Protein AF-A0A8S1VDB3-F1 (afdb_monomer_lite)

Foldseek 3Di:
DDPVVVVVVLVPDPPNCPVVPPVPCVDDDDDLVNDAWDQDPVGIDRSVCVVVVCVVPDDPVPPDD

Structure (mmCIF, N/CA/C/O backbone):
data_AF-A0A8S1VDB3-F1
#
_entry.id   AF-A0A8S1VDB3-F1
#
loop_
_atom_site.group_PDB
_atom_site.id
_atom_site.type_symbol
_atom_site.label_atom_id
_atom_site.label_alt_id
_atom_site.label_comp_id
_atom_site.label_asym_id
_atom_site.label_entity_id
_atom_site.label_seq_id
_atom_site.pdbx_PDB_ins_code
_atom_site.Cartn_x
_atom_site.Cartn_y
_atom_site.Cartn_z
_atom_site.occupancy
_atom_site.B_iso_or_equiv
_atom_site.auth_seq_id
_atom_site.auth_comp_id
_atom_site.auth_asym_id
_atom_site.auth_atom_id
_atom_site.pdbx_PDB_model_num
ATOM 1 N N . MET A 1 1 ? 5.316 0.914 -43.206 1.00 55.78 1 MET A N 1
ATOM 2 C CA . MET A 1 1 ? 6.472 0.558 -42.363 1.00 55.78 1 MET A CA 1
ATOM 3 C C . MET A 1 1 ? 5.938 -0.251 -41.199 1.00 55.78 1 MET A C 1
ATOM 5 O O . MET A 1 1 ? 5.222 0.307 -40.378 1.00 55.78 1 MET A O 1
ATOM 9 N N . THR A 1 2 ? 6.143 -1.565 -41.204 1.00 78.25 2 THR A N 1
ATOM 10 C CA . THR A 1 2 ? 5.676 -2.452 -40.123 1.00 78.25 2 THR A CA 1
ATOM 11 C C . THR A 1 2 ? 6.674 -2.451 -38.963 1.00 78.25 2 THR A C 1
ATOM 13 O O . THR A 1 2 ? 7.839 -2.095 -39.153 1.00 78.25 2 THR A O 1
ATOM 16 N N . ILE A 1 3 ? 6.235 -2.846 -37.762 1.00 69.62 3 ILE A N 1
ATOM 17 C CA . ILE A 1 3 ? 7.111 -2.947 -36.578 1.00 69.62 3 ILE A CA 1
ATOM 18 C C . ILE A 1 3 ? 8.320 -3.847 -36.883 1.00 69.62 3 ILE A C 1
ATOM 20 O O . ILE A 1 3 ? 9.446 -3.491 -36.551 1.00 69.62 3 ILE A O 1
ATOM 24 N N . ASP A 1 4 ? 8.118 -4.933 -37.631 1.00 75.25 4 ASP A N 1
ATOM 25 C CA . ASP A 1 4 ? 9.193 -5.851 -38.029 1.00 75.25 4 ASP A CA 1
ATOM 26 C C . ASP A 1 4 ? 10.255 -5.187 -38.918 1.00 75.25 4 ASP A C 1
ATOM 28 O O . ASP A 1 4 ? 11.452 -5.436 -38.767 1.00 75.25 4 ASP A O 1
ATOM 32 N N . GLN A 1 5 ? 9.832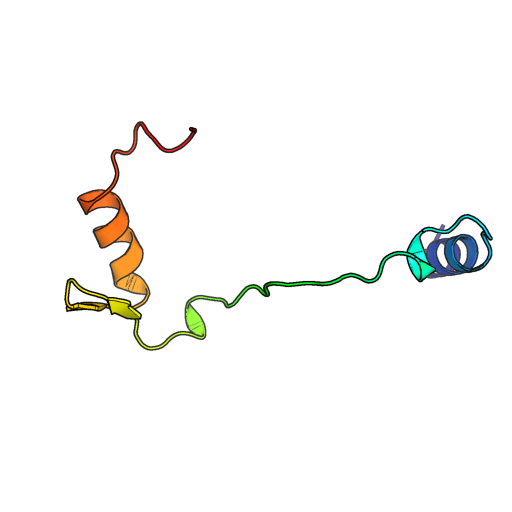 -4.294 -39.819 1.00 74.06 5 GLN A N 1
ATOM 33 C CA . GLN A 1 5 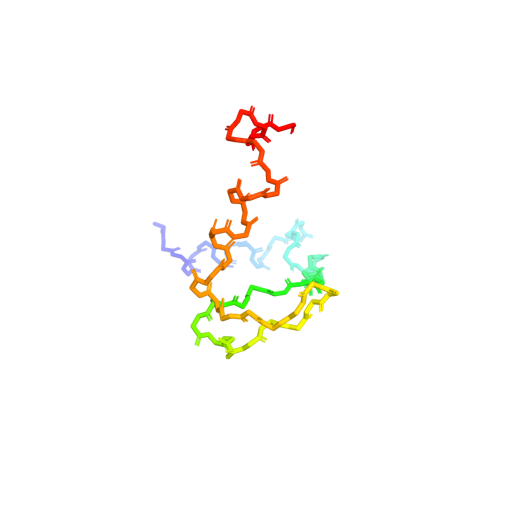? 10.748 -3.523 -40.665 1.00 74.06 5 GLN A CA 1
ATOM 34 C C . GLN A 1 5 ? 11.546 -2.506 -39.840 1.00 74.06 5 GLN A C 1
ATOM 36 O O . GLN A 1 5 ? 12.741 -2.334 -40.075 1.00 74.06 5 GLN A O 1
ATOM 41 N N . LEU A 1 6 ? 10.913 -1.873 -38.848 1.00 68.62 6 LEU A N 1
ATOM 42 C CA . LEU A 1 6 ? 11.573 -0.945 -37.927 1.00 68.62 6 LEU A CA 1
ATOM 43 C C . LEU A 1 6 ? 12.615 -1.671 -37.055 1.00 68.62 6 LEU A C 1
ATOM 45 O O . LEU A 1 6 ? 13.747 -1.209 -36.927 1.00 68.62 6 LEU A O 1
ATOM 49 N N . VAL A 1 7 ? 12.262 -2.841 -36.512 1.00 68.50 7 VAL A N 1
ATOM 50 C CA . VAL A 1 7 ? 13.151 -3.678 -35.689 1.00 68.50 7 VAL A CA 1
ATOM 51 C C . VAL A 1 7 ? 14.345 -4.186 -36.498 1.00 68.50 7 VAL A C 1
ATOM 53 O O . VAL A 1 7 ? 15.466 -4.204 -35.994 1.00 68.50 7 VAL A O 1
ATOM 56 N N . SER A 1 8 ? 14.134 -4.570 -37.761 1.00 69.75 8 SER A N 1
ATOM 57 C CA . SER A 1 8 ? 15.218 -4.994 -38.653 1.00 69.75 8 SER A CA 1
ATOM 58 C C . SER A 1 8 ? 16.181 -3.846 -38.986 1.00 69.75 8 SER A C 1
ATOM 60 O O . SER A 1 8 ? 17.394 -4.044 -38.971 1.00 69.75 8 SER A O 1
ATOM 62 N N . LEU A 1 9 ? 15.663 -2.634 -39.217 1.00 70.88 9 LEU A N 1
ATOM 63 C CA . LEU A 1 9 ? 16.477 -1.439 -39.474 1.00 70.88 9 LEU A CA 1
ATOM 64 C C . LEU A 1 9 ? 17.323 -1.033 -38.267 1.00 70.88 9 LEU A C 1
ATOM 66 O O . LEU A 1 9 ? 18.495 -0.694 -38.417 1.00 70.88 9 LEU A O 1
ATOM 70 N N . LEU A 1 10 ? 16.741 -1.096 -37.071 1.00 63.78 10 LEU A N 1
ATOM 71 C CA . LEU A 1 10 ? 17.434 -0.757 -35.836 1.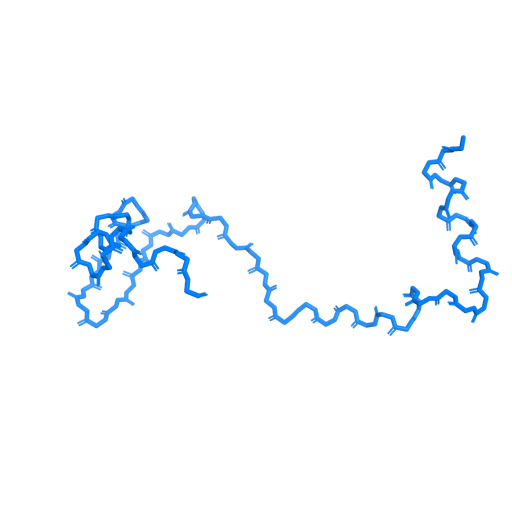00 63.78 10 LEU A CA 1
ATOM 72 C C . LEU A 1 10 ? 18.560 -1.750 -35.506 1.00 63.78 10 LEU A C 1
ATOM 74 O O . LEU A 1 10 ? 19.624 -1.328 -35.068 1.00 63.78 10 LEU A O 1
ATOM 78 N N . ARG A 1 11 ? 18.371 -3.045 -35.789 1.00 64.50 11 ARG A N 1
ATOM 79 C CA . ARG A 1 11 ? 19.366 -4.103 -35.532 1.00 64.50 11 ARG A CA 1
ATOM 80 C C . ARG A 1 11 ? 20.624 -4.000 -36.408 1.00 64.50 11 ARG A C 1
ATOM 82 O O . ARG A 1 11 ? 21.673 -4.504 -36.032 1.00 64.50 11 ARG A O 1
ATOM 89 N N . ASN A 1 12 ? 20.526 -3.349 -37.568 1.00 65.88 12 ASN A N 1
ATOM 90 C CA . ASN A 1 12 ? 21.623 -3.218 -38.537 1.00 65.88 12 ASN A CA 1
ATOM 91 C C . ASN A 1 12 ? 22.430 -1.917 -38.386 1.00 65.88 12 ASN A C 1
ATOM 93 O O . ASN A 1 12 ? 23.348 -1.670 -39.168 1.00 65.88 12 ASN A O 1
ATOM 97 N N . ASN A 1 13 ? 22.087 -1.058 -37.422 1.00 65.06 13 ASN A N 1
ATOM 98 C CA . ASN A 1 13 ? 22.791 0.199 -37.206 1.00 65.06 13 ASN A CA 1
ATOM 99 C C . ASN A 1 13 ? 23.944 -0.011 -36.195 1.00 65.06 13 ASN A C 1
ATOM 101 O O . ASN A 1 13 ? 23.671 -0.374 -35.050 1.00 65.06 13 ASN A O 1
ATOM 105 N N . PRO A 1 14 ? 25.218 0.237 -36.566 1.00 58.16 14 PRO A N 1
ATOM 106 C CA . PRO A 1 14 ? 26.371 0.089 -35.668 1.00 58.16 14 PRO A CA 1
ATOM 107 C C . PRO A 1 14 ? 26.417 1.144 -34.546 1.00 58.16 14 PRO A C 1
ATOM 109 O O . PRO A 1 14 ? 27.213 1.018 -33.622 1.00 58.16 14 PRO A O 1
ATOM 112 N N . TYR A 1 15 ? 25.558 2.166 -34.618 1.00 55.44 15 TYR A N 1
ATOM 113 C CA . TYR A 1 15 ? 25.275 3.126 -33.547 1.00 55.44 15 TYR A CA 1
ATOM 114 C C . TYR A 1 15 ? 23.934 2.851 -32.858 1.00 55.44 15 TYR A C 1
ATOM 116 O O . TYR A 1 15 ? 23.430 3.712 -32.136 1.00 55.44 15 TYR A O 1
ATOM 124 N N . SER A 1 16 ? 23.303 1.697 -33.103 1.00 54.50 16 SER A N 1
ATOM 125 C CA . SER A 1 16 ? 22.099 1.336 -32.365 1.00 54.50 16 SER A CA 1
ATOM 126 C C . SER A 1 16 ? 22.463 1.163 -30.897 1.00 54.50 16 SER A C 1
ATOM 128 O O . SER A 1 16 ? 23.200 0.270 -30.492 1.00 54.50 16 SER A O 1
ATOM 130 N N . THR A 1 17 ? 21.900 2.028 -30.070 1.00 53.91 17 THR A N 1
ATOM 131 C CA . THR A 1 17 ? 22.002 1.973 -28.612 1.00 53.91 17 THR A CA 1
ATOM 132 C C . THR A 1 17 ? 21.392 0.689 -28.034 1.00 53.91 17 THR A C 1
ATOM 134 O O . THR A 1 17 ? 21.438 0.484 -26.832 1.00 53.91 17 THR A O 1
ATOM 137 N N . ILE A 1 18 ? 20.812 -0.182 -28.864 1.00 51.88 18 ILE A N 1
ATOM 138 C CA . ILE A 1 18 ? 20.043 -1.364 -28.461 1.00 51.88 18 ILE A CA 1
ATOM 139 C C . ILE A 1 18 ? 20.942 -2.427 -27.827 1.00 51.88 18 ILE A C 1
ATOM 141 O O . ILE A 1 18 ? 20.540 -3.017 -26.831 1.00 51.88 18 ILE A O 1
ATOM 145 N N . ASP A 1 19 ? 22.173 -2.594 -28.317 1.00 51.84 19 ASP A N 1
ATOM 146 C CA . ASP A 1 19 ? 23.143 -3.523 -27.717 1.00 51.84 19 ASP A CA 1
ATOM 147 C C . ASP A 1 19 ? 23.939 -2.891 -26.555 1.00 51.84 19 ASP A C 1
ATOM 149 O O . ASP A 1 19 ? 24.578 -3.598 -25.779 1.00 51.84 19 ASP A O 1
ATOM 153 N N . GLN A 1 20 ? 23.897 -1.559 -26.401 1.00 48.44 20 GLN A N 1
ATOM 154 C CA . GLN A 1 20 ? 24.545 -0.827 -25.296 1.00 48.44 20 GLN A CA 1
ATOM 155 C C . GLN A 1 20 ? 23.591 -0.485 -24.148 1.00 48.44 20 GLN A C 1
ATOM 157 O O . GLN A 1 20 ? 24.025 -0.101 -23.061 1.00 48.44 20 GLN A O 1
ATOM 162 N N . MET A 1 21 ? 22.291 -0.651 -24.360 1.00 49.91 21 MET A N 1
ATOM 163 C CA . MET A 1 21 ? 21.284 -0.514 -23.330 1.00 49.91 21 MET A CA 1
ATOM 164 C C . MET A 1 21 ? 21.211 -1.848 -22.582 1.00 49.91 21 MET A C 1
ATOM 166 O O . MET A 1 21 ? 20.271 -2.622 -22.744 1.00 49.91 21 MET A O 1
ATOM 170 N N . SER A 1 22 ? 22.204 -2.119 -21.726 1.00 50.66 22 SER A N 1
ATOM 171 C CA . SER A 1 22 ? 21.939 -2.935 -20.539 1.00 50.66 22 SER A CA 1
ATOM 172 C C . SER A 1 22 ? 20.837 -2.203 -19.782 1.00 50.66 22 SER A C 1
ATOM 174 O O . SER A 1 22 ? 21.103 -1.295 -18.996 1.00 50.66 22 SER A O 1
ATOM 176 N N . ILE A 1 23 ? 19.589 -2.542 -20.104 1.00 57.44 23 ILE A N 1
ATOM 177 C CA . ILE A 1 23 ? 18.378 -2.166 -19.388 1.00 57.44 23 ILE A CA 1
ATOM 178 C C . ILE A 1 23 ? 18.509 -2.835 -18.020 1.00 57.44 23 ILE A C 1
ATOM 180 O O . ILE A 1 23 ? 17.992 -3.912 -17.750 1.00 57.44 23 ILE A O 1
ATOM 184 N N . GLY A 1 24 ? 19.321 -2.224 -17.161 1.00 52.69 24 GLY A N 1
ATOM 185 C CA . GLY A 1 24 ? 19.384 -2.533 -15.749 1.00 52.69 24 GLY A CA 1
ATOM 186 C C . GLY A 1 24 ? 18.101 -2.006 -15.138 1.00 52.69 24 GLY A C 1
ATOM 187 O O . GLY A 1 24 ? 18.098 -0.926 -14.559 1.00 52.69 24 GLY A O 1
ATOM 188 N N . ILE A 1 25 ? 16.994 -2.722 -15.339 1.00 65.19 25 ILE A N 1
ATOM 189 C CA . ILE A 1 25 ? 15.756 -2.473 -14.606 1.00 65.19 25 ILE A CA 1
ATOM 190 C C . ILE A 1 25 ? 16.066 -2.841 -13.162 1.00 65.19 25 ILE A C 1
ATOM 192 O O . ILE A 1 25 ? 16.124 -4.013 -12.806 1.00 65.19 25 ILE A O 1
ATOM 196 N N . ILE A 1 26 ? 16.356 -1.826 -12.351 1.00 83.12 26 ILE A N 1
ATOM 197 C CA . ILE A 1 26 ? 16.660 -2.009 -10.929 1.00 83.12 26 ILE A CA 1
ATOM 198 C C . ILE A 1 26 ? 15.370 -2.338 -10.157 1.00 83.12 26 ILE A C 1
ATOM 200 O O . ILE A 1 26 ? 15.419 -3.034 -9.147 1.00 83.12 26 ILE A O 1
ATOM 204 N N . PHE A 1 27 ? 14.217 -1.878 -10.655 1.00 82.75 27 PHE A N 1
ATOM 205 C CA . PHE A 1 27 ? 12.911 -2.037 -10.021 1.00 82.75 27 PHE A CA 1
ATOM 206 C C . PHE A 1 27 ? 11.839 -2.402 -11.041 1.00 82.75 27 PHE A C 1
ATOM 208 O O . PHE A 1 27 ? 11.810 -1.829 -12.127 1.00 82.75 27 PHE A O 1
ATOM 215 N N . ASP A 1 28 ? 10.938 -3.297 -10.650 1.00 89.25 28 ASP A N 1
ATOM 216 C CA . ASP A 1 28 ? 9.774 -3.689 -11.442 1.00 89.25 28 ASP A CA 1
ATOM 217 C C . ASP A 1 28 ? 8.479 -3.222 -10.766 1.00 89.25 28 ASP A C 1
ATOM 219 O O . ASP A 1 28 ? 8.428 -3.011 -9.549 1.00 89.25 28 ASP A O 1
ATOM 223 N N . TYR A 1 29 ? 7.431 -3.051 -11.563 1.00 92.75 29 TYR A N 1
ATOM 224 C CA . TYR A 1 29 ? 6.114 -2.683 -11.073 1.00 92.75 29 TYR A CA 1
ATOM 225 C C . TYR A 1 29 ? 5.357 -3.923 -10.595 1.00 92.75 29 TYR A C 1
ATOM 227 O O . TYR A 1 29 ? 5.198 -4.896 -11.330 1.00 92.75 29 TYR A O 1
ATOM 235 N N . VAL A 1 30 ? 4.827 -3.859 -9.373 1.00 93.31 30 VAL A N 1
ATOM 236 C CA . VAL A 1 30 ? 3.929 -4.883 -8.832 1.00 93.31 30 VAL A CA 1
ATOM 237 C C . VAL A 1 30 ? 2.537 -4.272 -8.660 1.00 93.31 30 VAL A C 1
ATOM 239 O O . VAL A 1 30 ? 2.388 -3.343 -7.860 1.00 93.31 30 VAL A O 1
ATOM 242 N N . PRO A 1 31 ? 1.516 -4.778 -9.376 1.00 95.12 31 PRO A N 1
ATOM 243 C CA . PRO A 1 31 ? 0.140 -4.334 -9.197 1.00 95.12 31 PRO A CA 1
ATOM 244 C C . PRO A 1 31 ? -0.376 -4.590 -7.768 1.00 95.12 31 PRO A C 1
ATOM 246 O O . PRO A 1 31 ? -0.014 -5.601 -7.155 1.00 95.12 31 PRO A O 1
ATOM 249 N N . PRO A 1 32 ? -1.249 -3.724 -7.222 1.00 93.56 32 PRO A N 1
ATOM 250 C CA . PRO A 1 32 ? -1.766 -3.865 -5.859 1.00 93.56 32 PRO A CA 1
ATOM 251 C C . PRO A 1 32 ? -2.588 -5.145 -5.645 1.00 93.56 32 PRO A C 1
ATOM 253 O O . PRO A 1 32 ? -2.590 -5.685 -4.542 1.00 93.56 32 PRO A O 1
ATOM 256 N N . GLU A 1 33 ? -3.240 -5.679 -6.681 1.00 95.50 33 GLU A N 1
ATOM 257 C CA . GLU A 1 33 ? -3.956 -6.960 -6.635 1.00 95.50 33 GLU A CA 1
ATOM 258 C C . GLU A 1 33 ? -3.042 -8.168 -6.372 1.00 95.50 33 GLU A C 1
ATOM 260 O O . GLU A 1 33 ? -3.518 -9.218 -5.939 1.00 95.50 33 GLU A O 1
ATOM 265 N N . CYS A 1 34 ? -1.731 -8.027 -6.588 1.00 96.75 34 CYS A N 1
ATOM 266 C CA . CYS A 1 34 ? -0.739 -9.049 -6.265 1.00 96.75 34 CYS A CA 1
ATOM 267 C C . CYS A 1 34 ? -0.256 -8.983 -4.806 1.00 96.75 34 CYS A C 1
ATOM 269 O O . CYS A 1 34 ? 0.542 -9.824 -4.391 1.00 96.75 34 CYS A O 1
ATOM 271 N N . ILE A 1 35 ? -0.713 -8.005 -4.018 1.00 95.94 35 ILE A N 1
ATOM 272 C CA . ILE A 1 35 ? -0.252 -7.763 -2.649 1.00 95.94 35 ILE A CA 1
ATOM 273 C C . ILE A 1 35 ? -1.381 -8.093 -1.673 1.00 95.94 35 ILE A C 1
ATOM 275 O O . ILE A 1 35 ? -2.489 -7.583 -1.780 1.00 95.94 35 ILE A 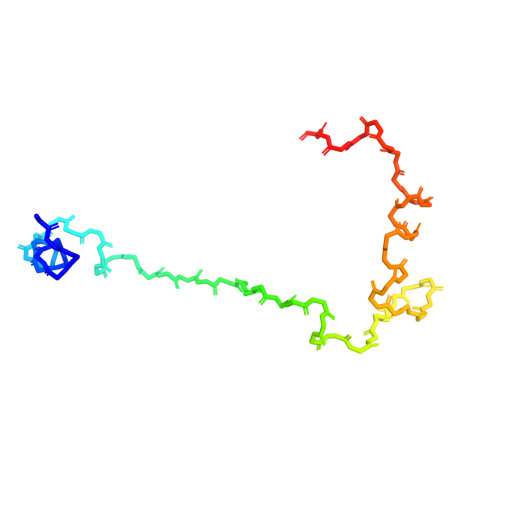O 1
ATOM 279 N N . SER A 1 36 ? -1.114 -8.950 -0.685 1.00 96.50 36 SER A N 1
ATOM 280 C CA . SER A 1 36 ? -2.126 -9.321 0.319 1.00 96.50 36 SER A CA 1
ATOM 281 C C . SER A 1 36 ? -2.126 -8.404 1.543 1.00 96.50 36 SER A C 1
ATOM 283 O O . SER A 1 36 ? -3.183 -8.161 2.123 1.00 96.50 36 SER A O 1
ATOM 285 N N . LEU A 1 37 ? -0.953 -7.917 1.960 1.00 96.62 37 LEU A N 1
ATOM 286 C CA . LEU A 1 37 ? -0.792 -7.150 3.192 1.00 96.62 37 LEU A CA 1
ATOM 287 C C . LEU A 1 37 ? 0.463 -6.271 3.153 1.00 96.62 37 LEU A C 1
ATOM 289 O O . LEU A 1 37 ? 1.532 -6.734 2.760 1.00 96.62 37 LEU A O 1
ATOM 293 N N . TYR A 1 38 ? 0.340 -5.045 3.653 1.00 96.69 38 TYR A N 1
ATOM 294 C CA . TYR A 1 38 ? 1.454 -4.161 3.980 1.00 96.69 38 TYR A CA 1
ATOM 295 C C . TYR A 1 38 ? 1.707 -4.177 5.490 1.00 96.69 38 TYR A C 1
ATOM 297 O O . TYR A 1 38 ? 0.779 -3.999 6.281 1.00 96.69 38 TYR A O 1
ATOM 305 N N . ILE A 1 39 ? 2.964 -4.368 5.893 1.00 96.38 39 ILE A N 1
ATOM 306 C CA . ILE A 1 39 ? 3.400 -4.273 7.292 1.00 96.38 39 ILE A CA 1
ATOM 307 C C . ILE A 1 39 ? 4.223 -2.996 7.433 1.00 96.38 39 ILE A C 1
ATOM 309 O O . ILE A 1 39 ? 5.267 -2.859 6.798 1.00 96.38 39 ILE A O 1
ATOM 313 N N . THR A 1 40 ? 3.755 -2.065 8.259 1.00 94.56 40 THR A N 1
ATOM 314 C CA . THR A 1 40 ? 4.408 -0.776 8.508 1.00 94.56 40 THR A CA 1
ATOM 315 C C . THR A 1 40 ? 4.680 -0.591 10.001 1.00 94.56 40 THR A C 1
ATOM 317 O O . THR A 1 40 ? 4.270 -1.394 10.840 1.00 94.56 40 THR A O 1
ATOM 320 N N . ASN A 1 41 ? 5.368 0.492 10.360 1.00 94.94 41 ASN A N 1
ATOM 321 C CA . ASN A 1 41 ? 5.570 0.882 11.757 1.00 94.94 41 ASN A CA 1
ATOM 322 C C . ASN A 1 41 ? 4.276 1.325 12.468 1.00 94.94 41 ASN A C 1
ATOM 324 O O . ASN A 1 41 ? 4.262 1.384 13.694 1.00 94.94 41 ASN A O 1
ATOM 328 N N . GLN A 1 42 ? 3.213 1.645 11.723 1.00 92.12 42 GLN A N 1
ATOM 329 C CA . GLN A 1 42 ? 1.910 2.045 12.271 1.00 92.12 42 GLN A CA 1
ATOM 330 C C . GLN A 1 42 ? 0.927 0.872 12.386 1.00 92.12 42 GLN A C 1
ATOM 332 O O . GLN A 1 42 ? -0.081 0.981 13.081 1.00 92.12 42 GLN A O 1
ATOM 337 N N . GLY A 1 43 ? 1.227 -0.262 11.749 1.00 93.00 43 GLY A N 1
ATOM 338 C CA . GLY A 1 43 ? 0.401 -1.458 11.822 1.00 93.00 43 GLY A CA 1
ATOM 339 C C . GLY A 1 43 ? 0.356 -2.242 10.517 1.00 93.00 43 GLY A C 1
ATOM 340 O O . GLY A 1 43 ? 1.277 -2.209 9.703 1.00 93.00 43 GLY A O 1
ATOM 341 N N . GLN A 1 44 ? -0.728 -2.993 10.355 1.00 96.38 44 GLN A N 1
ATOM 342 C CA . GLN A 1 44 ? -0.981 -3.852 9.204 1.00 96.38 44 GLN A CA 1
ATOM 343 C C . GLN A 1 44 ? -2.121 -3.275 8.368 1.00 96.38 44 GLN A C 1
ATOM 345 O O . GLN A 1 44 ? -3.163 -2.919 8.917 1.00 96.38 44 GLN A O 1
ATOM 350 N N . TYR A 1 45 ? -1.930 -3.217 7.052 1.00 96.50 45 TYR A N 1
ATOM 351 C CA . TYR A 1 45 ? -2.839 -2.535 6.134 1.00 96.50 45 TYR A CA 1
ATOM 352 C C . TYR A 1 45 ? -3.105 -3.368 4.885 1.00 96.50 45 TYR A C 1
ATOM 354 O O . TYR A 1 45 ? -2.200 -3.994 4.331 1.00 96.50 45 TYR A O 1
ATOM 362 N N . THR A 1 46 ? -4.352 -3.366 4.417 1.00 96.06 46 THR A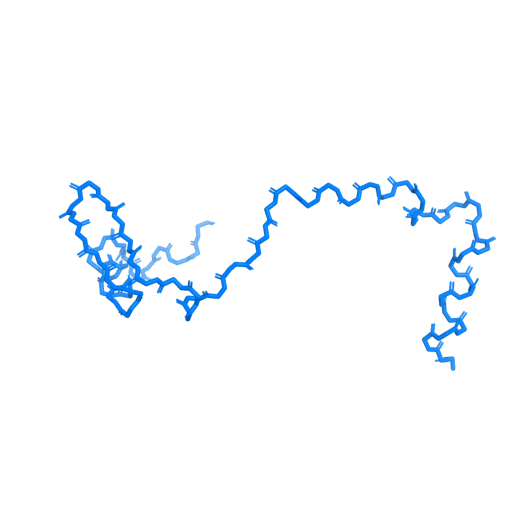 N 1
ATOM 363 C CA . THR A 1 46 ? -4.704 -3.968 3.126 1.00 96.06 46 THR A CA 1
ATOM 364 C C . THR A 1 46 ? -4.425 -2.975 1.991 1.00 96.06 46 THR A C 1
ATOM 366 O O . THR A 1 46 ? -4.438 -1.763 2.236 1.00 96.06 46 THR A O 1
ATOM 369 N N . PRO A 1 47 ? -4.234 -3.426 0.737 1.00 95.00 47 PRO A N 1
ATOM 370 C CA . PRO A 1 47 ? -4.036 -2.513 -0.391 1.00 95.00 47 PRO A CA 1
ATOM 371 C C . PRO A 1 47 ? -5.138 -1.466 -0.561 1.00 95.00 47 PRO A C 1
ATOM 373 O O . PRO A 1 47 ? -4.852 -0.332 -0.931 1.00 95.00 47 PRO A O 1
ATOM 376 N N . GLN A 1 48 ? -6.385 -1.799 -0.219 1.00 93.62 48 GLN A N 1
ATOM 377 C CA . GLN A 1 48 ? -7.505 -0.856 -0.295 1.00 93.62 48 GLN A CA 1
ATOM 378 C C . GLN A 1 48 ? -7.362 0.316 0.687 1.00 93.62 48 GLN A C 1
ATOM 380 O O . GLN A 1 48 ? -7.848 1.408 0.410 1.00 93.62 48 GLN A O 1
ATOM 385 N N . SER A 1 49 ? -6.699 0.107 1.828 1.00 94.50 49 SER A N 1
ATOM 386 C CA . SER A 1 49 ? -6.550 1.133 2.869 1.00 94.50 49 SER A CA 1
ATOM 387 C C . SER A 1 49 ? -5.444 2.158 2.586 1.00 94.50 49 SER A C 1
ATOM 389 O O . SER A 1 49 ? -5.382 3.182 3.262 1.00 94.50 49 SER A O 1
ATOM 391 N N . ILE A 1 50 ? -4.607 1.930 1.566 1.00 91.94 50 ILE A N 1
ATOM 392 C CA . ILE A 1 50 ? -3.484 2.816 1.222 1.00 91.94 50 ILE A CA 1
ATOM 393 C C . ILE A 1 50 ? -3.956 4.227 0.853 1.00 91.94 50 ILE A C 1
ATOM 395 O O . ILE A 1 50 ? -3.325 5.192 1.267 1.00 91.94 50 ILE A O 1
ATOM 399 N N . TYR A 1 51 ? -5.085 4.372 0.152 1.00 88.50 51 TYR A N 1
ATOM 400 C CA . TYR A 1 51 ? -5.629 5.699 -0.169 1.00 88.50 51 TYR A CA 1
ATOM 401 C C . TYR A 1 51 ? -6.041 6.481 1.080 1.00 88.50 51 TYR A C 1
ATOM 403 O O . TYR A 1 51 ? -5.782 7.675 1.158 1.00 88.50 51 TYR A O 1
ATOM 411 N N . GLN A 1 52 ? -6.630 5.815 2.079 1.00 91.44 52 GLN A N 1
ATOM 412 C CA . GLN A 1 52 ? -6.982 6.474 3.338 1.00 91.44 52 GLN A CA 1
ATOM 413 C C . GLN A 1 52 ? -5.725 6.945 4.073 1.00 91.44 52 GLN A C 1
ATOM 415 O O . GLN A 1 52 ? -5.659 8.090 4.501 1.00 91.44 52 GLN A O 1
ATOM 420 N N . LEU A 1 53 ? -4.704 6.086 4.149 1.00 92.25 53 LEU A N 1
ATOM 421 C CA . LEU A 1 53 ? -3.415 6.458 4.732 1.00 92.25 53 LEU A CA 1
ATOM 422 C C . LEU A 1 53 ? -2.761 7.629 4.000 1.00 92.25 53 LEU A C 1
ATOM 424 O O . LEU A 1 53 ? -2.129 8.466 4.635 1.00 92.25 53 LEU A O 1
ATOM 428 N N . PHE A 1 54 ? -2.900 7.688 2.676 1.00 90.19 54 PHE A N 1
ATOM 429 C CA . PHE A 1 54 ? -2.380 8.794 1.888 1.00 90.19 54 PHE A CA 1
ATOM 430 C C . PHE A 1 54 ? -3.050 10.117 2.283 1.00 90.19 54 PHE A C 1
ATOM 432 O O . PHE A 1 54 ? -2.342 11.060 2.618 1.00 90.19 54 PHE A O 1
ATOM 439 N N . TYR A 1 55 ? -4.384 10.156 2.357 1.00 90.50 55 TYR A N 1
ATOM 440 C CA . TYR A 1 55 ? -5.129 11.339 2.811 1.00 90.50 55 TYR A CA 1
ATOM 441 C C . TYR A 1 55 ? -4.822 11.748 4.256 1.00 90.50 55 TYR A C 1
ATOM 443 O O . TYR A 1 55 ? -4.835 12.931 4.583 1.00 90.50 55 TYR A O 1
ATOM 451 N N . ASP A 1 56 ? -4.561 10.781 5.134 1.00 91.06 56 ASP A N 1
ATOM 452 C CA . ASP A 1 56 ? -4.278 11.066 6.542 1.00 91.06 56 ASP A CA 1
ATOM 453 C C . ASP A 1 56 ? -2.866 11.658 6.743 1.00 91.06 56 ASP A C 1
ATOM 455 O O . ASP A 1 56 ? -2.624 12.370 7.722 1.00 91.06 56 ASP A O 1
ATOM 459 N N . LEU A 1 57 ? -1.920 11.345 5.847 1.00 91.19 57 LEU A N 1
ATOM 460 C CA . LEU A 1 57 ? -0.498 11.686 5.988 1.00 91.19 57 LEU A CA 1
ATOM 461 C C . LEU A 1 57 ? -0.029 12.811 5.061 1.00 91.19 57 LEU A C 1
ATOM 463 O O . LEU A 1 57 ? 0.949 13.4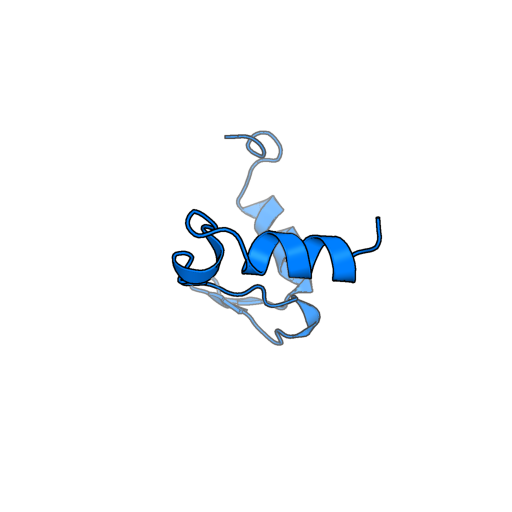87 5.386 1.00 91.19 57 LEU A O 1
ATOM 467 N N . TYR A 1 58 ? -0.698 13.006 3.929 1.00 89.62 58 TYR A N 1
ATOM 468 C CA . TYR A 1 58 ? -0.347 13.996 2.918 1.00 89.62 58 TYR A CA 1
ATOM 469 C C . TYR A 1 58 ? -1.473 15.011 2.746 1.00 89.62 58 TYR A C 1
ATOM 471 O O . TYR A 1 58 ? -2.648 14.713 2.936 1.00 89.62 58 TYR A O 1
ATOM 479 N N . ASN A 1 59 ? -1.102 16.239 2.394 1.00 88.81 59 ASN A N 1
ATOM 480 C CA . ASN A 1 59 ? -2.059 17.278 2.052 1.00 88.81 59 ASN A CA 1
ATOM 481 C C . ASN A 1 59 ? -2.305 17.245 0.541 1.00 88.81 59 ASN A C 1
ATOM 483 O O . ASN A 1 59 ? -1.348 17.264 -0.228 1.00 88.81 59 ASN A O 1
ATOM 487 N N . ASP A 1 60 ? -3.569 17.288 0.118 1.00 82.56 60 ASP A N 1
ATOM 488 C CA . ASP A 1 60 ? -3.981 17.303 -1.298 1.00 82.56 60 ASP A CA 1
ATOM 489 C C . ASP A 1 60 ? -3.337 18.438 -2.118 1.00 82.56 60 ASP A C 1
ATOM 491 O O . ASP A 1 60 ? -3.323 18.416 -3.345 1.00 82.56 60 ASP A O 1
ATOM 495 N N . LYS A 1 61 ? -2.822 19.477 -1.452 1.00 80.56 61 LYS A N 1
ATOM 496 C CA . LYS A 1 61 ? -2.138 20.601 -2.105 1.00 80.56 61 LYS A CA 1
ATOM 497 C C . LYS A 1 61 ? -0.669 20.333 -2.440 1.00 80.56 61 LYS A C 1
ATOM 499 O O . LYS A 1 61 ? -0.089 21.138 -3.162 1.00 80.56 61 LYS A O 1
ATOM 504 N N . ASP A 1 62 ? -0.102 19.238 -1.941 1.00 81.88 62 ASP A N 1
ATOM 505 C CA . ASP A 1 62 ? 1.314 18.884 -2.083 1.00 81.88 62 ASP A CA 1
ATOM 506 C C . ASP A 1 62 ? 1.534 17.785 -3.151 1.00 81.88 62 ASP A C 1
ATOM 508 O O . ASP A 1 62 ? 2.555 17.103 -3.140 1.00 81.88 62 ASP A O 1
ATOM 512 N N . GLU A 1 63 ? 0.573 17.573 -4.063 1.00 70.38 63 GLU A N 1
ATOM 513 C CA . GLU A 1 63 ? 0.640 16.517 -5.093 1.00 70.38 63 GLU A CA 1
ATOM 514 C C . GLU A 1 63 ? 1.720 16.754 -6.165 1.00 70.38 63 GLU A C 1
ATOM 516 O O . GLU A 1 63 ? 2.306 15.796 -6.669 1.00 70.38 63 GLU A O 1
ATOM 521 N N . GLU A 1 64 ? 2.019 18.012 -6.498 1.00 71.06 64 GLU A N 1
ATOM 522 C CA . GLU A 1 64 ? 3.158 18.387 -7.343 1.00 71.06 64 GLU A CA 1
ATOM 523 C C . GLU A 1 64 ? 4.202 19.106 -6.485 1.00 71.06 64 GLU A C 1
ATOM 525 O O . GLU A 1 64 ? 3.980 20.232 -6.032 1.00 71.06 64 GLU A O 1
ATOM 530 N N . ILE A 1 65 ? 5.344 18.447 -6.276 1.00 61.16 65 ILE A N 1
ATOM 531 C CA . ILE A 1 65 ? 6.535 19.006 -5.621 1.00 61.16 65 ILE A CA 1
ATOM 532 C C . ILE A 1 65 ? 7.659 19.124 -6.648 1.00 61.16 65 ILE A C 1
ATOM 534 O O . ILE A 1 65 ? 7.898 18.127 -7.369 1.00 61.16 65 ILE A O 1
#

InterPro domains:
  IPR051855 Eukaryotic initiation factor 2B subunit beta [PTHR45859] (20-63)

Radius of gyration: 21.36 Å; chains: 1; bounding box: 34×30×55 Å

Secondary structure (DSSP, 8-state):
--HHHHHHHHHT-TT-TTTT-----------GGG---EEETTEEE-GGGHHHHHHHHS-GGGS--

Organism: NCBI:txid43138

pLDDT: mean 79.14, std 16.11, range [48.44, 96.75]

Sequence (65 aa):
MTIDQLVSLLRNNPYSTIDQMSIGIIFDYVPPECISLYITNQGQYTPQSIYQLFYDLYNDKDEEI